Protein AF-A0A5J4QQ25-F1 (afdb_monomer_lite)

Sequence (133 aa):
HSYYEAFVKLDNYALRYALILQMIYASVDDGSKDEVGIRAVESAILLVEYFMRETVKVHELVYKKDVRLRMSSKQREVYEILPPQFYIGEMYSKVAELGFSQDQLKKFVRITDYFEKIARGNYKKKFVELSAD

Organism: NCBI:txid433724

Structure (mmCIF, N/CA/C/O backbone):
data_AF-A0A5J4QQ25-F1
#
_entry.id   AF-A0A5J4QQ25-F1
#
loop_
_atom_site.group_PDB
_atom_site.id
_atom_site.type_symbol
_atom_site.label_atom_id
_atom_site.label_alt_id
_atom_site.label_comp_id
_atom_site.label_asym_id
_atom_site.label_entity_id
_atom_site.label_seq_id
_atom_site.pdbx_PDB_ins_code
_atom_site.Cartn_x
_atom_site.Cartn_y
_atom_site.Cartn_z
_atom_site.occupancy
_atom_site.B_iso_or_equiv
_atom_site.auth_seq_id
_atom_site.auth_comp_id
_atom_site.auth_asym_id
_atom_site.auth_atom_id
_atom_site.pdbx_PDB_model_num
ATOM 1 N N . HIS A 1 1 ? 0.795 2.019 4.370 1.00 53.94 1 HIS A N 1
ATOM 2 C CA . HIS A 1 1 ? 1.763 2.771 3.543 1.00 53.94 1 HIS A CA 1
ATOM 3 C C . HIS A 1 1 ? 1.146 3.090 2.191 1.00 53.94 1 HIS A C 1
ATOM 5 O O . HIS A 1 1 ? 0.289 2.335 1.767 1.00 53.94 1 HIS A O 1
ATOM 11 N N . SER A 1 2 ? 1.514 4.210 1.564 1.00 66.94 2 SER A N 1
ATOM 12 C CA . SER A 1 2 ? 1.024 4.630 0.238 1.00 66.94 2 SER A CA 1
ATOM 13 C C . SER A 1 2 ? 1.929 4.073 -0.872 1.00 66.94 2 SER A C 1
ATOM 15 O O . SER A 1 2 ? 3.103 3.813 -0.622 1.00 66.94 2 SER A O 1
ATOM 17 N N . TYR A 1 3 ? 1.418 3.925 -2.098 1.00 78.25 3 TYR A N 1
ATOM 18 C CA . TYR A 1 3 ? 2.210 3.577 -3.292 1.00 78.25 3 TYR A CA 1
ATOM 19 C C 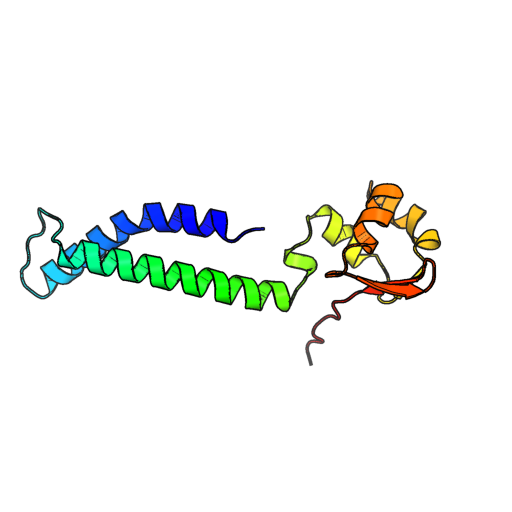. TYR A 1 3 ? 3.152 4.708 -3.755 1.00 78.25 3 TYR A C 1
ATOM 21 O O . TYR A 1 3 ? 3.992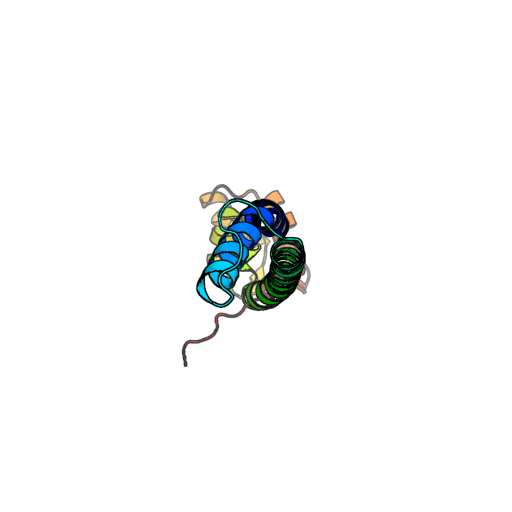 4.494 -4.624 1.00 78.25 3 TYR A O 1
ATOM 29 N N . TYR A 1 4 ? 3.062 5.893 -3.145 1.00 80.88 4 TYR A N 1
ATOM 30 C CA . TYR A 1 4 ? 3.882 7.063 -3.473 1.00 80.88 4 TYR A CA 1
ATOM 31 C C . TYR A 1 4 ? 5.397 6.796 -3.436 1.00 80.88 4 TYR A C 1
ATOM 33 O O . TYR A 1 4 ? 6.113 7.164 -4.362 1.00 80.88 4 TYR A O 1
ATOM 41 N N . GLU A 1 5 ? 5.894 6.102 -2.406 1.00 83.06 5 GLU A N 1
ATOM 42 C CA . GLU A 1 5 ? 7.328 5.787 -2.293 1.00 83.06 5 GLU A CA 1
ATOM 43 C C . GLU A 1 5 ? 7.827 4.893 -3.436 1.00 83.06 5 GLU A C 1
ATOM 45 O O . GLU A 1 5 ? 8.985 4.986 -3.841 1.00 83.06 5 GLU A O 1
ATOM 50 N N . ALA A 1 6 ? 6.961 4.024 -3.964 1.00 84.50 6 ALA A N 1
ATOM 51 C CA . ALA A 1 6 ? 7.290 3.193 -5.113 1.00 84.50 6 ALA A CA 1
ATOM 52 C C . ALA A 1 6 ? 7.362 4.029 -6.399 1.00 84.50 6 ALA A C 1
ATOM 54 O O . ALA A 1 6 ? 8.262 3.810 -7.205 1.00 84.50 6 ALA A O 1
ATOM 55 N N . PHE A 1 7 ? 6.487 5.025 -6.566 1.00 88.19 7 PHE A N 1
ATOM 56 C CA . PHE A 1 7 ? 6.494 5.903 -7.742 1.00 88.19 7 PHE A CA 1
ATOM 57 C C . PHE A 1 7 ? 7.770 6.749 -7.815 1.00 88.19 7 PHE A C 1
ATOM 59 O O . PHE A 1 7 ? 8.434 6.753 -8.844 1.00 88.19 7 PHE A O 1
ATOM 66 N N . VAL A 1 8 ? 8.206 7.335 -6.695 1.00 88.31 8 VAL A N 1
ATOM 67 C CA . VAL A 1 8 ? 9.471 8.098 -6.632 1.00 88.31 8 VAL A CA 1
ATOM 68 C C . VAL A 1 8 ? 10.688 7.236 -7.009 1.00 88.31 8 VAL A C 1
ATOM 70 O O . VAL A 1 8 ? 11.664 7.713 -7.594 1.00 88.31 8 VAL A O 1
ATOM 73 N N . LYS A 1 9 ? 10.663 5.937 -6.686 1.00 89.81 9 LYS A N 1
ATOM 74 C CA . LYS A 1 9 ? 11.719 5.005 -7.111 1.00 89.81 9 LYS A CA 1
ATOM 75 C C . LYS A 1 9 ? 11.651 4.717 -8.609 1.00 89.81 9 LYS A C 1
ATOM 77 O O . LYS A 1 9 ? 12.702 4.626 -9.236 1.00 89.81 9 LYS A O 1
ATOM 82 N N . LEU A 1 10 ? 10.449 4.595 -9.170 1.00 91.75 10 LEU A N 1
ATOM 83 C CA . LEU A 1 10 ? 10.250 4.352 -10.598 1.00 91.75 10 LEU A CA 1
ATOM 84 C C . LEU A 1 10 ? 10.733 5.524 -11.460 1.00 91.75 10 LEU A C 1
ATOM 86 O O . LEU A 1 10 ? 11.354 5.270 -12.489 1.00 91.75 10 LEU A O 1
ATOM 90 N N . ASP A 1 11 ? 10.585 6.768 -11.000 1.00 86.06 11 ASP A N 1
ATOM 91 C CA . ASP A 1 11 ? 11.158 7.941 -11.684 1.00 86.06 11 ASP A CA 1
ATOM 92 C C . ASP A 1 11 ? 12.683 7.819 -11.823 1.00 86.06 11 A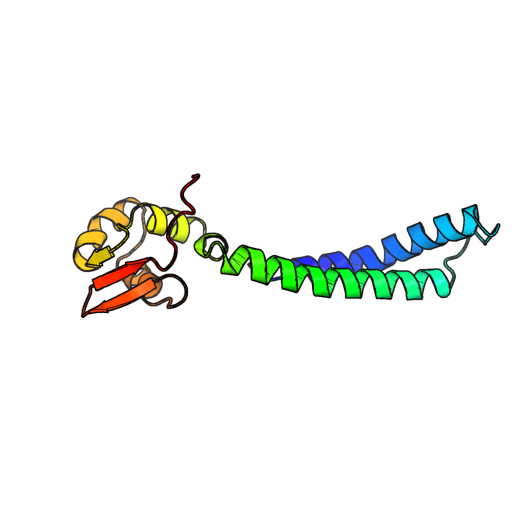SP A C 1
ATOM 94 O O . ASP A 1 11 ? 13.249 8.008 -12.899 1.00 86.06 11 ASP A O 1
ATOM 98 N N . ASN A 1 12 ? 13.362 7.399 -10.751 1.00 88.44 12 ASN A N 1
ATOM 99 C CA . ASN A 1 12 ? 14.800 7.123 -10.792 1.00 88.44 12 ASN A CA 1
ATOM 100 C C . ASN A 1 12 ? 15.147 5.909 -11.671 1.00 88.44 12 ASN A C 1
ATOM 102 O O . ASN A 1 12 ? 16.254 5.821 -12.210 1.00 88.44 12 ASN A O 1
ATOM 106 N N . TYR A 1 13 ? 14.235 4.945 -11.803 1.00 94.25 13 TYR A N 1
ATOM 107 C CA . TYR A 1 13 ? 14.438 3.767 -12.644 1.00 94.25 13 TYR A CA 1
ATOM 108 C C . TYR A 1 13 ? 14.223 4.050 -14.125 1.00 94.25 13 TYR A C 1
ATOM 110 O O . TYR A 1 13 ? 14.827 3.343 -14.924 1.00 94.25 13 TYR A O 1
ATOM 118 N N . ALA A 1 14 ? 13.489 5.100 -14.503 1.00 95.06 14 ALA A N 1
ATOM 119 C CA . ALA A 1 14 ? 13.321 5.505 -15.900 1.00 95.06 14 ALA A CA 1
ATOM 120 C C . ALA A 1 14 ? 14.675 5.630 -16.623 1.00 95.06 14 ALA A C 1
ATOM 122 O O . ALA A 1 14 ? 14.892 5.015 -17.665 1.00 95.06 14 ALA A O 1
ATOM 123 N N . LEU A 1 15 ? 15.632 6.336 -16.008 1.00 94.56 15 LEU A N 1
ATOM 124 C CA . LEU A 1 15 ? 16.986 6.500 -16.550 1.00 94.56 15 LEU A CA 1
ATOM 125 C C . LEU A 1 15 ? 17.732 5.164 -16.665 1.00 94.56 15 LEU A C 1
ATOM 127 O O . LEU A 1 15 ? 18.412 4.904 -17.655 1.00 94.56 15 LEU A O 1
ATOM 131 N N . ARG A 1 16 ? 17.585 4.287 -15.667 1.00 96.12 16 ARG A N 1
ATOM 132 C CA . ARG A 1 16 ? 18.230 2.964 -15.666 1.00 96.12 16 ARG A CA 1
ATOM 133 C C . ARG A 1 16 ? 17.647 2.060 -16.742 1.00 96.12 16 ARG A C 1
ATOM 135 O O . ARG A 1 16 ? 18.399 1.375 -17.426 1.00 96.12 16 ARG A O 1
ATOM 142 N N . TYR A 1 17 ? 16.329 2.068 -16.906 1.00 97.44 17 TYR A N 1
ATOM 143 C CA . TYR A 1 17 ? 15.655 1.311 -17.950 1.00 97.44 17 TYR A CA 1
ATOM 144 C C . TYR A 1 17 ? 16.075 1.793 -19.331 1.00 97.44 17 TYR A C 1
ATOM 146 O O . TYR A 1 17 ? 16.374 0.952 -20.170 1.00 97.44 17 TYR A O 1
ATOM 154 N N . ALA A 1 18 ? 16.192 3.104 -19.546 1.00 96.50 18 ALA A N 1
ATOM 155 C CA . ALA A 1 18 ? 16.654 3.643 -20.822 1.00 96.50 18 ALA A CA 1
ATOM 156 C C . ALA A 1 18 ? 18.075 3.159 -21.160 1.00 96.50 18 ALA A C 1
ATOM 158 O O . ALA A 1 18 ? 18.313 2.695 -22.270 1.00 96.50 18 ALA A O 1
ATOM 159 N N . LEU A 1 19 ? 18.997 3.166 -20.191 1.00 95.81 19 LEU A N 1
ATOM 160 C CA . LEU A 1 19 ? 20.358 2.646 -20.384 1.00 95.81 19 LEU A CA 1
ATOM 161 C C . LEU A 1 19 ? 20.379 1.137 -20.669 1.00 95.81 19 LEU A C 1
ATOM 163 O O . LEU A 1 19 ? 21.060 0.690 -21.589 1.00 95.81 19 LEU A O 1
ATOM 167 N N . ILE A 1 20 ? 19.620 0.346 -19.905 1.00 96.00 20 ILE A N 1
ATOM 168 C CA . ILE A 1 20 ? 19.536 -1.110 -20.101 1.00 96.00 20 ILE A CA 1
ATOM 169 C C . ILE A 1 20 ? 18.952 -1.426 -21.480 1.00 96.00 20 ILE A C 1
ATOM 171 O O . ILE A 1 20 ? 19.500 -2.252 -22.206 1.00 96.00 20 ILE A O 1
ATOM 175 N N . LEU A 1 21 ? 17.866 -0.755 -21.862 1.00 95.56 21 LEU A N 1
ATOM 176 C CA . LEU A 1 21 ? 17.221 -0.936 -23.158 1.00 95.56 21 LEU A CA 1
ATOM 177 C C . LEU A 1 21 ? 18.136 -0.513 -24.305 1.00 95.56 21 LEU A C 1
ATOM 179 O O . LEU A 1 21 ? 18.226 -1.245 -25.286 1.00 95.56 21 LEU A O 1
ATOM 183 N N . GLN A 1 22 ? 18.868 0.596 -24.163 1.00 96.00 22 GLN A N 1
ATOM 184 C CA . GLN A 1 22 ? 19.869 1.005 -25.146 1.00 96.00 22 GLN A CA 1
ATOM 185 C C . GLN A 1 22 ? 20.930 -0.081 -25.329 1.00 96.00 22 GLN A C 1
ATOM 187 O O . GLN A 1 22 ? 21.289 -0.400 -26.458 1.00 96.00 22 GLN A O 1
ATOM 192 N N . MET A 1 23 ? 21.388 -0.702 -24.240 1.00 95.56 23 MET A N 1
ATOM 193 C CA . MET A 1 23 ? 22.379 -1.772 -24.326 1.00 95.56 23 MET A CA 1
ATOM 194 C C . MET A 1 23 ? 21.838 -3.040 -24.976 1.00 95.56 23 MET A C 1
ATOM 196 O O . MET A 1 23 ? 22.549 -3.679 -25.751 1.00 95.56 23 MET A O 1
ATOM 200 N N . ILE A 1 24 ? 20.573 -3.373 -24.718 1.00 94.50 24 ILE A N 1
ATOM 201 C CA . ILE A 1 24 ? 19.888 -4.473 -25.399 1.00 94.50 24 ILE A CA 1
ATOM 202 C C . ILE A 1 24 ? 19.788 -4.172 -26.899 1.00 94.5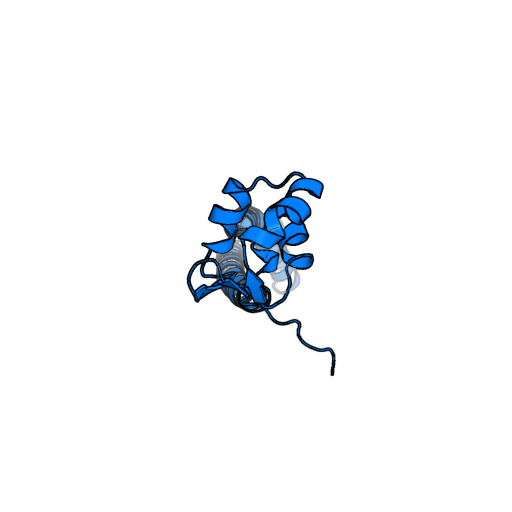0 24 ILE A C 1
ATOM 204 O O . ILE A 1 24 ? 20.201 -5.001 -27.705 1.00 94.50 24 ILE A O 1
ATOM 208 N N . TYR A 1 25 ? 19.323 -2.984 -27.293 1.00 93.88 25 TYR A N 1
ATOM 209 C CA . TYR A 1 25 ? 19.217 -2.610 -28.708 1.00 93.88 25 TYR A CA 1
ATOM 210 C C . TYR A 1 25 ? 20.576 -2.586 -29.403 1.00 93.88 25 TYR A C 1
ATOM 212 O O . TYR A 1 25 ? 20.708 -3.122 -30.497 1.00 93.88 25 TYR A O 1
ATOM 220 N N . ALA A 1 26 ? 21.609 -2.065 -28.743 1.00 92.75 26 ALA A N 1
ATOM 221 C CA . ALA A 1 26 ? 22.972 -2.077 -29.260 1.00 92.75 26 ALA A CA 1
ATOM 222 C C . ALA A 1 26 ? 23.542 -3.491 -29.452 1.00 92.75 26 ALA A C 1
ATOM 224 O O . ALA A 1 26 ? 24.431 -3.686 -30.273 1.00 92.75 26 ALA A O 1
ATOM 225 N N . SER A 1 27 ? 23.064 -4.480 -28.689 1.00 90.00 27 SER A N 1
ATOM 226 C CA . SER A 1 27 ? 23.503 -5.875 -28.823 1.00 90.00 27 SER A CA 1
ATOM 227 C C . SER A 1 27 ? 22.794 -6.647 -29.937 1.00 90.00 27 SER A C 1
ATOM 229 O O . SER A 1 27 ? 23.329 -7.646 -30.408 1.00 90.00 27 SER A O 1
ATOM 231 N N . VAL A 1 28 ? 21.597 -6.205 -30.333 1.00 88.88 28 VAL A N 1
ATOM 232 C CA . VAL A 1 28 ? 20.760 -6.885 -31.334 1.00 88.88 28 VAL A CA 1
ATOM 233 C C . VAL A 1 28 ? 20.886 -6.223 -32.705 1.00 88.88 28 VAL A C 1
ATOM 235 O O . VAL A 1 28 ? 20.997 -6.923 -33.705 1.00 88.88 28 VAL A O 1
ATOM 238 N N . ASP A 1 29 ? 20.904 -4.889 -32.743 1.00 85.00 29 ASP A N 1
ATOM 239 C CA . ASP A 1 29 ? 20.810 -4.097 -33.973 1.00 85.00 29 ASP A CA 1
ATOM 240 C C . ASP A 1 29 ? 22.149 -3.407 -34.342 1.00 85.00 29 ASP A C 1
ATOM 242 O O . ASP A 1 29 ? 22.151 -2.497 -35.167 1.00 85.00 29 ASP A O 1
ATOM 246 N N . ASP A 1 30 ? 23.273 -3.758 -33.691 1.00 73.75 30 ASP A N 1
ATOM 247 C CA . ASP A 1 30 ? 24.556 -3.014 -33.749 1.00 73.75 30 ASP A CA 1
ATOM 248 C C . ASP A 1 30 ? 24.393 -1.494 -33.490 1.00 73.75 30 ASP A C 1
ATOM 250 O O . ASP A 1 30 ? 25.151 -0.648 -33.967 1.00 73.75 30 ASP A O 1
ATOM 254 N N . GLY A 1 31 ? 23.370 -1.128 -32.711 1.00 73.69 31 GLY A N 1
ATOM 255 C CA . GLY A 1 31 ? 23.077 0.255 -32.342 1.00 73.69 31 GLY A CA 1
ATOM 256 C C . GLY A 1 31 ? 24.176 0.914 -31.498 1.00 73.69 31 GLY A C 1
ATOM 257 O O . GLY A 1 31 ? 25.016 0.249 -30.887 1.00 73.69 31 GLY A O 1
ATOM 258 N N . SER A 1 32 ? 24.147 2.249 -31.429 1.00 80.56 32 SER A N 1
ATOM 259 C CA . SER A 1 32 ? 25.139 3.029 -30.677 1.00 80.56 32 SER A CA 1
ATOM 260 C C . SER A 1 32 ? 25.181 2.645 -29.194 1.00 80.56 32 SER A C 1
ATOM 262 O O . SER A 1 32 ? 24.146 2.458 -28.552 1.00 80.56 32 SER A O 1
ATOM 264 N N . LYS A 1 33 ? 26.392 2.553 -28.638 1.00 88.56 33 LYS A N 1
ATOM 265 C CA . LYS A 1 33 ? 26.643 2.312 -27.205 1.00 88.56 33 LYS A CA 1
ATOM 266 C C . LYS A 1 33 ? 27.015 3.589 -26.454 1.00 88.56 33 LYS A C 1
ATOM 268 O O . LYS A 1 33 ? 27.066 3.576 -25.227 1.00 88.56 33 LYS A O 1
ATOM 273 N N . ASP A 1 34 ? 27.250 4.667 -27.193 1.00 92.19 34 ASP A N 1
ATOM 274 C CA . ASP A 1 34 ? 27.798 5.916 -26.668 1.00 92.19 34 ASP A CA 1
ATOM 275 C C . ASP A 1 34 ? 26.701 6.940 -26.349 1.00 92.19 34 ASP A C 1
ATOM 277 O O . ASP A 1 34 ? 26.934 7.908 -25.627 1.00 92.19 34 ASP A O 1
ATOM 281 N N . GLU A 1 35 ? 25.484 6.711 -26.844 1.00 93.19 35 GLU A N 1
ATOM 282 C CA . GLU A 1 35 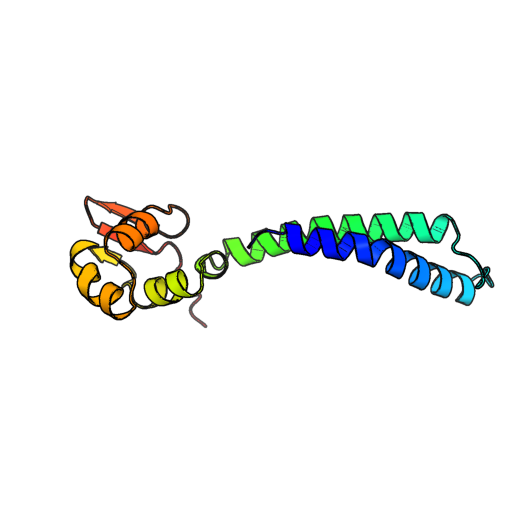? 24.328 7.573 -26.616 1.00 93.19 35 GLU A CA 1
ATOM 283 C C . GLU A 1 35 ? 23.047 6.766 -26.390 1.00 93.19 35 GLU A C 1
ATOM 285 O O . GLU A 1 35 ? 22.897 5.636 -26.858 1.00 93.19 35 GLU A O 1
ATOM 290 N N . VAL A 1 36 ? 22.101 7.369 -25.670 1.00 94.75 36 VAL A N 1
ATOM 291 C CA . VAL A 1 36 ? 20.769 6.799 -25.446 1.00 94.75 36 VAL A CA 1
ATOM 292 C C . VAL A 1 36 ? 19.822 7.323 -26.519 1.00 94.75 36 VAL A C 1
ATOM 294 O O . VAL A 1 36 ? 19.547 8.520 -26.583 1.00 94.75 36 VAL A O 1
ATOM 297 N N . GLY A 1 37 ? 19.304 6.421 -27.349 1.00 94.00 37 GLY A N 1
ATOM 298 C CA . GLY A 1 37 ? 18.373 6.753 -28.420 1.00 94.00 37 GLY A CA 1
ATOM 299 C C . GLY A 1 37 ? 16.934 6.937 -27.934 1.00 94.00 37 GLY A C 1
ATOM 300 O O . GLY A 1 37 ? 16.518 6.388 -26.910 1.00 94.00 37 GLY A O 1
ATOM 301 N N . ILE A 1 38 ? 16.133 7.655 -28.727 1.00 95.44 38 ILE A N 1
ATOM 302 C CA . ILE A 1 38 ? 14.733 7.968 -28.393 1.00 95.44 38 ILE A CA 1
ATOM 303 C C . ILE A 1 38 ? 13.880 6.714 -28.152 1.00 95.44 38 ILE A C 1
ATOM 305 O O . ILE A 1 38 ? 13.125 6.669 -27.186 1.00 95.44 38 ILE A O 1
ATOM 309 N N . ARG A 1 39 ? 14.098 5.643 -28.930 1.00 94.81 39 ARG A N 1
ATOM 310 C CA . ARG A 1 39 ? 13.414 4.347 -28.765 1.00 94.81 39 ARG A CA 1
ATOM 311 C C . ARG A 1 39 ? 13.596 3.769 -27.357 1.00 94.81 39 ARG A C 1
ATOM 313 O O . ARG A 1 39 ? 12.654 3.211 -26.794 1.00 94.81 39 ARG A O 1
ATOM 320 N N . ALA A 1 40 ? 14.801 3.878 -26.793 1.00 95.88 40 ALA A N 1
ATOM 321 C CA . ALA A 1 40 ? 15.109 3.377 -25.455 1.00 95.88 40 ALA A CA 1
ATOM 322 C C . ALA A 1 40 ? 14.446 4.228 -24.368 1.00 95.88 40 ALA A C 1
ATOM 324 O O . ALA A 1 40 ? 13.920 3.675 -23.403 1.00 95.88 40 ALA A O 1
ATOM 325 N N . VAL A 1 41 ? 14.403 5.549 -24.555 1.00 96.56 41 VAL A N 1
ATOM 326 C CA . VAL A 1 41 ? 13.708 6.474 -23.647 1.00 96.56 41 VAL A CA 1
ATOM 327 C C . VAL A 1 41 ? 12.201 6.218 -23.650 1.00 96.56 41 VAL A C 1
ATOM 329 O O . VAL A 1 41 ? 11.616 6.022 -22.588 1.00 96.56 41 VAL A O 1
ATOM 332 N N . GLU A 1 42 ? 11.572 6.149 -24.822 1.00 97.56 42 GLU A N 1
ATOM 333 C CA . GLU A 1 42 ? 10.132 5.884 -24.952 1.00 97.56 42 GLU A CA 1
ATOM 334 C C . GLU A 1 42 ? 9.752 4.531 -24.341 1.00 97.56 42 GLU A C 1
ATOM 336 O O . GLU A 1 42 ? 8.794 4.424 -23.575 1.00 97.56 42 GLU A O 1
ATOM 341 N N . SER A 1 43 ? 10.554 3.497 -24.599 1.00 97.00 43 SER A N 1
ATOM 342 C CA . SER A 1 43 ? 10.334 2.164 -24.031 1.00 97.00 43 SER A CA 1
ATOM 343 C C . SER A 1 43 ? 10.524 2.139 -22.508 1.00 97.00 43 SER A C 1
ATOM 345 O O . SER A 1 43 ? 9.790 1.443 -21.803 1.00 97.00 43 SER A O 1
ATOM 347 N N . ALA A 1 44 ? 11.460 2.925 -21.969 1.00 97.75 44 ALA A N 1
ATOM 348 C CA . ALA A 1 44 ? 11.644 3.078 -20.528 1.00 97.75 44 ALA A CA 1
ATOM 349 C C . ALA A 1 44 ? 10.445 3.762 -19.857 1.00 97.75 44 ALA A C 1
ATOM 351 O O . ALA A 1 44 ? 10.024 3.325 -18.784 1.00 97.75 44 ALA A O 1
ATOM 352 N N . ILE A 1 45 ? 9.868 4.786 -20.494 1.00 97.25 45 ILE A N 1
ATOM 353 C CA . ILE A 1 45 ? 8.640 5.443 -20.024 1.00 97.25 45 ILE A CA 1
ATOM 354 C C . ILE A 1 45 ? 7.497 4.424 -19.961 1.00 97.25 45 ILE A C 1
ATOM 356 O O . ILE A 1 45 ? 6.851 4.293 -18.922 1.00 97.25 45 ILE A O 1
ATOM 360 N N . LEU A 1 46 ? 7.305 3.625 -21.016 1.00 97.62 46 LEU A N 1
ATOM 361 C CA . LEU A 1 46 ? 6.276 2.578 -21.041 1.00 97.62 46 LEU A CA 1
ATOM 362 C C . LEU A 1 46 ? 6.459 1.541 -19.920 1.00 97.62 46 LEU A C 1
ATOM 364 O O . LEU A 1 46 ? 5.474 1.115 -19.310 1.00 97.62 46 LEU A O 1
ATOM 368 N N . LEU A 1 47 ? 7.702 1.149 -19.617 1.00 97.31 47 LEU A N 1
ATOM 369 C CA . LEU A 1 47 ? 8.002 0.256 -18.493 1.00 97.31 47 LEU A CA 1
ATOM 370 C C . LEU A 1 47 ? 7.640 0.891 -17.149 1.00 97.31 47 LEU A C 1
ATOM 372 O O . LEU A 1 47 ? 7.008 0.235 -16.319 1.00 97.31 47 LEU A O 1
ATOM 376 N N . VAL A 1 48 ? 8.002 2.157 -16.932 1.00 96.50 48 VAL A N 1
ATOM 377 C CA . VAL A 1 48 ? 7.646 2.892 -15.710 1.00 96.50 48 VAL A CA 1
ATOM 378 C C . VAL A 1 48 ? 6.134 2.942 -15.539 1.00 96.50 48 VAL A C 1
ATOM 380 O O . VAL A 1 48 ? 5.628 2.530 -14.496 1.00 96.50 48 VAL A O 1
ATOM 383 N N . GLU A 1 49 ? 5.398 3.353 -16.568 1.00 95.19 49 GLU A N 1
ATOM 384 C CA . GLU A 1 49 ? 3.937 3.419 -16.520 1.00 95.19 49 GLU A CA 1
ATOM 385 C C . GLU A 1 49 ? 3.298 2.056 -16.243 1.00 95.19 49 GLU A C 1
ATOM 387 O O . GLU A 1 49 ? 2.339 1.953 -15.469 1.00 95.19 49 GLU A O 1
ATOM 392 N N . TYR A 1 50 ? 3.824 0.993 -16.857 1.00 95.62 50 TYR A N 1
ATOM 393 C CA . TYR A 1 50 ? 3.383 -0.369 -16.585 1.00 95.62 50 TYR A CA 1
ATOM 394 C C . TYR A 1 50 ? 3.571 -0.723 -15.106 1.00 95.62 50 TYR A C 1
ATOM 396 O O . TYR A 1 50 ? 2.606 -1.107 -14.442 1.00 95.62 50 TYR A O 1
ATOM 404 N N . PHE A 1 51 ? 4.770 -0.526 -14.554 1.00 94.81 51 PHE A N 1
ATOM 405 C CA . PHE A 1 51 ? 5.047 -0.839 -13.151 1.00 94.81 51 PHE A CA 1
ATOM 406 C C . PHE A 1 51 ? 4.291 0.060 -12.170 1.00 94.81 51 PHE A C 1
ATOM 408 O O . PHE A 1 51 ? 3.922 -0.409 -11.092 1.00 94.81 51 PHE A O 1
ATOM 415 N N . MET A 1 52 ? 3.995 1.312 -12.525 1.00 92.75 52 MET A N 1
ATOM 416 C CA . MET A 1 52 ? 3.114 2.171 -11.729 1.00 92.75 52 MET A CA 1
ATOM 417 C C . MET A 1 52 ? 1.713 1.562 -11.628 1.00 92.75 52 MET A C 1
ATOM 419 O O . MET A 1 52 ? 1.192 1.409 -10.521 1.00 92.75 52 MET A O 1
ATOM 423 N N . ARG A 1 53 ? 1.122 1.146 -12.759 1.00 93.69 53 ARG A N 1
ATOM 424 C CA . ARG A 1 53 ? -0.198 0.489 -12.785 1.00 93.69 53 ARG A CA 1
ATOM 425 C C . ARG A 1 53 ? -0.198 -0.816 -11.991 1.00 93.69 53 ARG A C 1
ATOM 427 O O . ARG A 1 53 ? -1.111 -1.045 -11.198 1.00 93.69 53 ARG A O 1
ATOM 434 N N . GLU A 1 54 ? 0.825 -1.649 -12.156 1.00 91.56 54 GLU A N 1
ATOM 435 C CA . GLU A 1 54 ? 0.934 -2.913 -11.418 1.00 91.56 54 GLU A CA 1
ATOM 436 C C . GLU A 1 54 ? 1.153 -2.699 -9.918 1.00 91.56 54 GLU A C 1
ATOM 438 O O . GLU A 1 54 ? 0.561 -3.407 -9.107 1.00 91.56 54 GLU A O 1
ATOM 443 N N . THR A 1 55 ? 1.913 -1.675 -9.521 1.00 89.00 55 THR A N 1
ATOM 444 C CA . THR A 1 55 ? 2.090 -1.325 -8.105 1.00 89.00 55 THR A CA 1
ATOM 445 C C . THR A 1 55 ? 0.752 -1.007 -7.449 1.00 89.00 55 THR A C 1
ATOM 447 O O . THR A 1 55 ? 0.494 -1.492 -6.350 1.00 89.00 55 THR A O 1
ATOM 450 N N . VAL A 1 56 ? -0.125 -0.249 -8.117 1.00 88.25 56 VAL A N 1
ATOM 451 C CA . VAL A 1 56 ? -1.472 0.034 -7.593 1.00 88.25 56 VAL A CA 1
ATOM 452 C C . VAL A 1 56 ? -2.284 -1.252 -7.468 1.00 88.25 56 VAL A C 1
ATOM 454 O O . VAL A 1 56 ? -2.859 -1.498 -6.412 1.00 88.25 56 VAL A O 1
ATOM 457 N N . LYS A 1 57 ? -2.286 -2.115 -8.491 1.00 86.44 57 LYS A N 1
ATOM 458 C CA . LYS A 1 57 ? -3.027 -3.389 -8.457 1.00 86.44 57 LYS A CA 1
ATOM 459 C C . LYS A 1 57 ? -2.549 -4.314 -7.341 1.00 86.44 57 LYS A C 1
ATOM 461 O O . LYS A 1 57 ? -3.370 -4.845 -6.598 1.00 86.44 57 LYS A O 1
ATOM 466 N N . VAL A 1 58 ? -1.237 -4.499 -7.201 1.00 84.12 58 VAL A N 1
ATOM 467 C CA . VAL A 1 58 ? -0.640 -5.322 -6.139 1.00 84.12 58 VAL A CA 1
ATOM 468 C C . VAL A 1 58 ? -0.937 -4.712 -4.778 1.00 84.12 58 VAL A C 1
ATOM 470 O O . VAL A 1 58 ? -1.320 -5.432 -3.859 1.00 84.12 58 VAL A O 1
ATOM 473 N N . HIS A 1 59 ? -0.820 -3.391 -4.649 1.00 81.88 59 HIS A N 1
ATOM 474 C CA . HIS A 1 59 ? -1.172 -2.690 -3.423 1.00 81.88 59 HIS A CA 1
ATOM 475 C C . HIS A 1 59 ? -2.639 -2.932 -3.057 1.00 81.88 59 HIS A C 1
ATOM 477 O O . HIS A 1 59 ? -2.945 -3.359 -1.947 1.00 81.88 59 HIS A O 1
ATOM 483 N N . GLU A 1 60 ? -3.564 -2.756 -3.992 1.00 79.25 60 GLU A N 1
ATOM 484 C CA . GLU A 1 60 ? -4.966 -3.062 -3.743 1.00 79.25 60 GLU A CA 1
ATOM 485 C C . GLU A 1 60 ? -5.178 -4.528 -3.374 1.00 79.25 60 GLU A C 1
ATOM 487 O O . GLU A 1 60 ? -5.846 -4.803 -2.385 1.00 79.25 60 GLU A O 1
ATOM 492 N N . LEU A 1 61 ? -4.601 -5.473 -4.115 1.00 78.81 61 LEU A N 1
ATOM 493 C CA . LEU A 1 61 ? -4.788 -6.902 -3.875 1.00 78.81 61 LEU A CA 1
ATOM 494 C C . LEU A 1 61 ? -4.272 -7.325 -2.496 1.00 78.81 61 LEU A C 1
ATOM 496 O O . LEU A 1 61 ? -4.960 -8.032 -1.762 1.00 78.81 61 LEU A O 1
ATOM 500 N N . VAL A 1 62 ? -3.063 -6.900 -2.142 1.00 73.50 62 VAL A N 1
ATOM 501 C CA . VAL A 1 62 ? -2.377 -7.302 -0.910 1.00 73.50 62 VAL A CA 1
ATOM 502 C C . VAL A 1 62 ? -3.018 -6.636 0.307 1.00 73.50 62 VAL A C 1
ATOM 504 O O . VAL A 1 62 ? -3.309 -7.309 1.294 1.00 73.50 62 VAL A O 1
ATOM 507 N N . TYR A 1 63 ? -3.315 -5.337 0.229 1.00 68.62 63 TYR A N 1
ATOM 508 C CA . TYR A 1 63 ? -3.862 -4.584 1.360 1.00 68.62 63 TYR A CA 1
ATOM 509 C C . TYR A 1 63 ? -5.392 -4.702 1.501 1.00 68.62 63 TYR A C 1
ATOM 511 O O . TYR A 1 63 ? -5.913 -4.445 2.593 1.00 68.62 63 TYR A O 1
ATOM 519 N N . LYS A 1 64 ? -6.124 -5.111 0.446 1.00 68.94 64 LYS A N 1
ATOM 520 C CA . LYS A 1 64 ? -7.518 -5.588 0.570 1.00 68.94 64 LYS A CA 1
ATOM 521 C C . LYS A 1 64 ? -7.572 -6.952 1.252 1.00 68.94 64 LYS A C 1
ATOM 523 O O . LYS A 1 64 ? -8.484 -7.169 2.042 1.00 68.94 64 LYS A O 1
ATOM 528 N N . LYS A 1 65 ? -6.616 -7.846 0.964 1.00 69.69 65 LYS A N 1
ATOM 529 C CA . LYS A 1 65 ? -6.554 -9.173 1.589 1.00 69.69 65 LYS A CA 1
ATOM 530 C C . LYS A 1 65 ? -6.181 -9.089 3.063 1.00 69.69 65 LYS A C 1
ATOM 532 O O . LYS A 1 65 ? -6.931 -9.616 3.867 1.00 69.69 65 LYS A O 1
ATOM 537 N N . ASP A 1 66 ? -5.095 -8.404 3.425 1.00 76.75 66 ASP A N 1
ATOM 538 C CA . ASP A 1 66 ? -4.669 -8.266 4.824 1.00 76.75 66 ASP A CA 1
ATOM 539 C C . ASP A 1 66 ? -4.637 -6.797 5.268 1.00 76.75 66 ASP A C 1
ATOM 541 O O . ASP A 1 66 ? -3.721 -6.022 4.971 1.00 76.75 66 ASP A O 1
ATOM 545 N N . VAL A 1 67 ? -5.653 -6.410 6.040 1.00 78.69 67 VAL A N 1
ATOM 546 C CA . VAL A 1 67 ? -5.795 -5.043 6.554 1.00 78.69 67 VAL A CA 1
ATOM 547 C C . VAL A 1 67 ? -4.707 -4.671 7.568 1.00 78.69 67 VAL A C 1
ATOM 549 O O . VAL A 1 67 ? -4.438 -3.482 7.755 1.00 78.69 67 VAL A O 1
ATOM 552 N N . ARG A 1 68 ? -4.014 -5.649 8.172 1.00 78.56 68 ARG A N 1
ATOM 553 C CA . ARG A 1 68 ? -2.914 -5.420 9.125 1.00 78.56 68 ARG A CA 1
ATOM 554 C C . ARG A 1 68 ? -1.704 -4.782 8.465 1.00 78.56 68 ARG A C 1
ATOM 556 O O . ARG A 1 68 ? -0.924 -4.105 9.137 1.00 78.56 68 ARG A O 1
ATOM 563 N N . LEU A 1 69 ? -1.547 -4.935 7.153 1.00 79.88 69 LEU A N 1
ATOM 564 C CA . LEU A 1 69 ? -0.486 -4.269 6.398 1.00 79.88 69 LEU A CA 1
ATOM 565 C C . LEU A 1 69 ? -0.677 -2.745 6.367 1.00 79.88 69 LEU A C 1
ATOM 567 O O . LEU A 1 69 ? 0.297 -2.003 6.253 1.00 79.88 69 LEU A O 1
ATOM 571 N N . ARG A 1 70 ? -1.915 -2.258 6.538 1.00 79.94 70 ARG A N 1
ATOM 572 C CA . ARG A 1 70 ? -2.227 -0.820 6.635 1.00 79.94 70 ARG A CA 1
ATOM 573 C C . ARG A 1 70 ? -2.006 -0.244 8.037 1.00 79.94 70 ARG A C 1
ATOM 575 O O . ARG A 1 70 ? -1.966 0.975 8.185 1.00 79.94 70 ARG A O 1
ATOM 582 N N . MET A 1 71 ? -1.852 -1.099 9.046 1.00 87.31 71 MET A N 1
ATOM 583 C CA . MET A 1 71 ? -1.666 -0.706 10.443 1.00 87.31 71 MET A CA 1
ATOM 584 C C . MET A 1 71 ? -0.209 -0.339 10.733 1.00 87.31 71 MET A C 1
ATOM 586 O O . MET A 1 71 ? 0.715 -0.947 10.189 1.00 87.31 71 MET A O 1
ATOM 590 N N . SER A 1 72 ? 0.002 0.616 11.642 1.00 89.31 72 SER A N 1
ATOM 591 C CA . SER A 1 72 ? 1.321 0.802 12.257 1.00 89.31 72 SER A CA 1
ATOM 592 C C . SER A 1 72 ? 1.708 -0.431 13.079 1.00 89.31 72 SER A C 1
ATOM 594 O O . SER A 1 72 ? 0.835 -1.192 13.498 1.00 89.31 72 SER A O 1
ATOM 596 N N . SER A 1 73 ? 3.000 -0.612 13.374 1.00 88.62 73 SER A N 1
ATOM 597 C CA . SER A 1 73 ? 3.471 -1.734 14.204 1.00 88.62 73 SER A CA 1
ATOM 598 C C . SER A 1 73 ? 2.692 -1.832 15.517 1.00 88.62 73 SER A C 1
ATOM 600 O O . SER A 1 73 ? 2.217 -2.900 15.887 1.00 88.62 73 SER A O 1
ATOM 602 N N . LYS A 1 74 ? 2.433 -0.682 16.151 1.00 91.56 74 LYS A N 1
ATOM 603 C CA . LYS A 1 74 ? 1.681 -0.617 17.402 1.00 91.56 74 LYS A CA 1
ATOM 604 C C . LYS A 1 74 ? 0.210 -0.984 17.257 1.00 91.56 74 LYS A C 1
ATOM 606 O O . LYS A 1 74 ? -0.340 -1.701 18.085 1.00 91.56 74 LYS A O 1
ATOM 611 N N . GLN A 1 75 ? -0.431 -0.498 16.197 1.00 92.75 75 GLN A N 1
ATOM 612 C CA . GLN A 1 75 ? -1.805 -0.875 15.883 1.00 92.75 75 GLN A CA 1
ATOM 613 C C . GLN A 1 75 ? -1.916 -2.371 15.592 1.00 92.75 75 GLN A C 1
ATOM 615 O O . GLN A 1 75 ? -2.905 -2.975 15.988 1.00 92.75 75 GLN A O 1
ATOM 620 N N . ARG A 1 76 ? -0.907 -2.971 14.949 1.00 92.06 76 ARG A N 1
ATOM 621 C CA . ARG A 1 76 ? -0.864 -4.407 14.670 1.00 92.06 76 ARG A CA 1
ATOM 622 C C . ARG A 1 76 ? -0.742 -5.227 15.953 1.00 92.06 76 ARG A C 1
ATOM 624 O O . ARG A 1 76 ? -1.546 -6.126 16.139 1.00 92.06 76 ARG A O 1
ATOM 631 N N . GLU A 1 77 ? 0.165 -4.870 16.864 1.00 92.94 77 GLU A N 1
ATOM 632 C CA . GLU A 1 77 ? 0.273 -5.515 18.188 1.00 92.94 77 GLU A CA 1
ATOM 633 C C . GLU A 1 77 ? -1.061 -5.488 18.946 1.00 92.94 77 GLU A C 1
ATOM 635 O O . GLU A 1 77 ? -1.529 -6.513 19.437 1.00 92.94 77 GLU A O 1
ATOM 640 N N . VAL A 1 78 ? -1.713 -4.320 18.986 1.00 94.38 78 VAL A N 1
ATOM 641 C CA . VAL A 1 78 ? -3.034 -4.172 19.610 1.00 94.38 78 VAL A CA 1
ATOM 642 C C . VAL A 1 78 ? -4.083 -4.998 18.871 1.00 94.38 78 VAL A C 1
ATOM 644 O O . VAL A 1 78 ? -4.914 -5.640 19.503 1.00 94.38 78 VAL A O 1
ATOM 647 N N . TYR A 1 79 ? -4.064 -4.999 17.539 1.00 93.00 79 TYR A N 1
ATOM 648 C CA . TYR A 1 79 ? -5.007 -5.768 16.739 1.00 93.00 79 TYR A CA 1
ATOM 649 C C . TYR A 1 79 ? -4.902 -7.262 17.028 1.00 93.00 79 TYR A C 1
ATOM 651 O O . TYR A 1 79 ? -5.942 -7.893 17.143 1.00 93.00 79 TYR A O 1
ATOM 659 N N . GLU A 1 80 ? -3.705 -7.827 17.187 1.00 90.94 80 GLU A N 1
ATOM 660 C CA . GLU A 1 80 ? -3.521 -9.259 17.466 1.00 90.94 80 GLU A CA 1
ATOM 661 C C . GLU A 1 80 ? -4.109 -9.674 18.825 1.00 90.94 80 GLU A C 1
ATOM 663 O O . GLU A 1 80 ? -4.824 -10.671 18.898 1.00 90.94 80 GLU A O 1
ATOM 668 N N . ILE A 1 81 ? -3.930 -8.871 19.882 1.00 92.81 81 ILE A N 1
ATOM 669 C CA . ILE A 1 81 ? -4.434 -9.216 21.229 1.00 92.81 81 ILE A CA 1
ATOM 670 C C . ILE A 1 81 ? -5.953 -9.072 21.393 1.00 92.81 81 ILE A C 1
ATOM 672 O O . ILE A 1 81 ? -6.534 -9.623 22.332 1.00 92.81 81 ILE A O 1
ATOM 676 N N . LEU A 1 82 ? -6.611 -8.295 20.527 1.00 93.25 82 LEU A N 1
ATOM 677 C CA . LEU A 1 82 ? -8.060 -8.130 20.591 1.00 93.25 82 LEU A CA 1
ATOM 678 C C . LEU A 1 82 ? -8.738 -9.460 20.220 1.00 93.25 82 LEU A C 1
ATOM 680 O O . LEU A 1 82 ? -8.323 -10.114 19.271 1.00 93.25 82 LEU A O 1
ATOM 684 N N . PRO A 1 83 ? -9.811 -9.885 20.895 1.00 93.31 83 PRO A N 1
ATOM 685 C CA . PRO A 1 83 ? -10.611 -11.011 20.417 1.00 93.31 83 PRO A CA 1
ATOM 686 C C . PRO A 1 83 ? -11.270 -10.712 19.049 1.00 93.31 83 PRO A C 1
ATOM 688 O O . PRO A 1 83 ? -11.404 -9.541 18.679 1.00 93.31 83 PRO A O 1
ATOM 691 N N . PRO A 1 84 ? -11.734 -11.722 18.284 1.00 92.25 84 PRO A N 1
ATOM 692 C CA . PRO A 1 84 ? -12.469 -11.497 17.032 1.00 92.25 84 PRO A CA 1
ATOM 693 C C . PRO A 1 84 ? -13.703 -10.598 17.195 1.00 92.25 84 PRO A C 1
ATOM 695 O O . PRO A 1 84 ? -14.010 -9.799 16.311 1.00 92.25 84 PRO A O 1
ATOM 698 N N . GLN A 1 85 ? -14.382 -10.702 18.340 1.00 94.88 85 GLN A N 1
ATOM 699 C CA . GLN A 1 85 ? -15.457 -9.817 18.785 1.00 94.88 85 GLN A CA 1
ATOM 700 C C . GLN A 1 85 ? -15.202 -9.430 20.238 1.00 94.88 85 GLN A C 1
ATOM 702 O O . GLN A 1 85 ? -14.889 -10.297 21.050 1.00 94.88 85 GLN A O 1
ATOM 707 N N . PHE A 1 86 ? -15.315 -8.148 20.571 1.00 95.31 86 PHE A N 1
ATOM 708 C CA . PHE A 1 86 ? -14.943 -7.651 21.893 1.00 95.31 86 PHE A CA 1
ATOM 709 C C . PHE A 1 86 ? -15.733 -6.409 22.301 1.00 95.31 86 PHE A C 1
ATOM 711 O O . PHE A 1 86 ? -16.144 -5.598 21.462 1.00 95.31 86 PHE A O 1
ATOM 718 N N . TYR A 1 87 ? -15.870 -6.223 23.614 1.00 96.94 87 TYR A N 1
ATOM 719 C CA . TYR A 1 87 ? -16.320 -4.972 24.205 1.00 96.94 87 TYR A CA 1
ATOM 720 C C . TYR A 1 87 ? -15.117 -4.065 24.493 1.00 96.94 87 TYR A C 1
ATOM 722 O O . TYR A 1 87 ? -14.176 -4.448 25.186 1.00 96.94 87 TYR A O 1
ATOM 730 N N . ILE A 1 88 ? -15.129 -2.833 23.979 1.00 96.12 88 ILE A N 1
ATOM 731 C CA . ILE A 1 88 ? -13.986 -1.907 24.078 1.00 96.12 88 ILE A CA 1
ATOM 732 C C . ILE A 1 88 ? -13.588 -1.611 25.532 1.00 96.12 88 ILE A C 1
ATOM 734 O O . ILE A 1 88 ? -12.405 -1.446 25.820 1.00 96.12 88 ILE A O 1
ATOM 738 N N . GLY A 1 89 ? -14.563 -1.569 26.447 1.00 95.38 89 GLY A N 1
ATOM 739 C CA . GLY A 1 89 ? -14.323 -1.248 27.853 1.00 95.38 89 GLY A CA 1
ATOM 740 C C . GLY A 1 89 ? -13.467 -2.283 28.579 1.00 95.38 89 GLY A C 1
ATOM 741 O O . GLY A 1 89 ? -12.671 -1.918 29.436 1.00 95.38 89 GLY A O 1
ATOM 742 N N . GLU A 1 90 ? -13.577 -3.552 28.190 1.00 95.56 90 GLU A N 1
ATOM 743 C CA . GLU A 1 90 ? -12.795 -4.654 28.763 1.00 95.56 90 GLU A CA 1
ATOM 744 C C . GLU A 1 90 ? -11.351 -4.669 28.255 1.00 95.56 90 GLU A C 1
ATOM 746 O O . GLU A 1 90 ? -10.467 -5.251 28.881 1.00 95.56 90 GLU A O 1
ATOM 751 N N . MET A 1 91 ? -11.092 -4.039 27.107 1.00 95.88 91 MET A N 1
ATOM 752 C CA . MET A 1 91 ? -9.780 -4.081 26.465 1.00 95.88 91 MET A CA 1
ATOM 753 C C . MET A 1 91 ? -8.835 -2.992 26.972 1.00 95.88 91 MET A C 1
ATOM 755 O O . MET A 1 91 ? -7.637 -3.087 26.722 1.00 95.88 91 MET A O 1
ATOM 759 N N . TYR A 1 92 ? -9.327 -1.982 27.701 1.00 95.50 92 TYR A N 1
ATOM 760 C CA . TYR A 1 92 ? -8.520 -0.834 28.128 1.00 95.50 92 TYR A CA 1
ATOM 761 C C . TYR A 1 92 ? -7.269 -1.218 28.921 1.00 95.50 92 TYR A C 1
ATOM 763 O O . TYR A 1 92 ? -6.197 -0.706 28.611 1.00 95.50 92 TYR A O 1
ATOM 771 N N . SER A 1 93 ? -7.377 -2.125 29.895 1.00 93.88 93 SER A N 1
ATOM 772 C CA . SER A 1 93 ? -6.217 -2.554 30.688 1.00 93.88 93 SER A CA 1
ATOM 773 C C . SER A 1 93 ? -5.215 -3.342 29.841 1.00 93.88 93 SER A C 1
ATOM 775 O O . SER A 1 93 ? -4.024 -3.057 29.879 1.00 93.88 93 SER A O 1
ATOM 777 N N . LYS A 1 94 ? -5.706 -4.251 28.985 1.00 93.81 94 LYS A N 1
ATOM 778 C CA . LYS A 1 94 ? -4.865 -5.089 28.113 1.00 93.81 94 LYS A CA 1
ATOM 779 C C . LYS A 1 94 ? -4.059 -4.266 27.109 1.00 93.81 94 LYS A C 1
ATOM 781 O O . LYS A 1 94 ? -2.890 -4.538 26.869 1.00 93.81 94 LYS A O 1
ATOM 786 N N . VAL A 1 95 ? -4.671 -3.244 26.509 1.00 94.12 95 VAL A N 1
ATOM 787 C CA . VAL A 1 95 ? -3.964 -2.385 25.543 1.00 94.12 95 VAL A CA 1
ATOM 788 C C . VAL A 1 95 ? -3.036 -1.381 26.234 1.00 94.12 95 VAL A C 1
ATOM 790 O O . VAL A 1 95 ? -2.037 -0.969 25.644 1.00 94.12 95 VAL A O 1
ATOM 793 N N . ALA A 1 96 ? -3.328 -1.013 27.486 1.00 94.12 96 ALA A N 1
ATOM 794 C CA . ALA A 1 96 ? -2.476 -0.134 28.279 1.00 94.12 96 ALA A CA 1
ATOM 795 C C . ALA A 1 96 ? -1.146 -0.802 28.658 1.00 94.12 96 ALA A C 1
ATOM 797 O O . ALA A 1 96 ? -0.132 -0.110 28.686 1.00 94.12 96 ALA A O 1
ATOM 798 N N . GLU A 1 97 ? -1.115 -2.125 28.856 1.00 93.06 97 GLU A N 1
ATOM 799 C CA . GLU A 1 97 ? 0.129 -2.901 29.034 1.00 93.06 97 GLU A CA 1
ATOM 800 C C . GLU A 1 97 ? 1.053 -2.799 27.814 1.00 93.06 97 GLU A C 1
ATOM 802 O O . GLU A 1 97 ? 2.275 -2.794 27.940 1.00 93.06 97 GLU A O 1
ATOM 807 N N . LEU A 1 98 ? 0.474 -2.620 26.625 1.00 91.81 98 LEU A N 1
ATOM 808 C CA . LEU A 1 98 ? 1.222 -2.323 25.410 1.00 91.81 98 LEU A CA 1
ATOM 809 C C . LEU A 1 98 ? 1.570 -0.830 25.294 1.00 91.81 98 LEU A C 1
ATOM 811 O O . LEU A 1 98 ? 2.191 -0.440 24.320 1.00 91.81 98 LEU A O 1
ATOM 815 N N . GLY A 1 99 ? 1.199 0.050 26.219 1.00 93.00 99 GLY A N 1
ATOM 816 C CA . GLY A 1 99 ? 1.403 1.497 26.074 1.00 93.00 99 GLY A CA 1
ATOM 817 C C . GLY A 1 99 ? 0.473 2.147 25.042 1.00 93.00 99 GLY A C 1
ATOM 818 O O . GLY A 1 99 ? 0.809 3.184 24.471 1.00 93.00 99 GLY A O 1
ATOM 819 N N . PHE A 1 100 ? -0.689 1.541 24.773 1.00 94.88 100 PHE A N 1
ATOM 820 C CA . PHE A 1 100 ? -1.732 2.100 23.915 1.00 94.88 100 PHE A CA 1
ATOM 821 C C . PHE A 1 100 ? -2.852 2.688 24.780 1.00 94.88 100 PHE A C 1
ATOM 823 O O . PHE A 1 100 ? -3.490 1.987 25.564 1.00 94.88 100 PHE A O 1
ATOM 830 N N . SER A 1 101 ? -3.098 3.991 24.670 1.00 95.50 101 SER A N 1
ATOM 831 C CA . SER A 1 101 ? -4.054 4.680 25.538 1.00 95.50 101 SER A CA 1
ATOM 832 C C . SER A 1 101 ? -5.509 4.353 25.188 1.00 95.50 101 SER A C 1
ATOM 834 O O . SER A 1 101 ? -5.840 3.944 24.072 1.00 95.50 101 SER A O 1
ATOM 836 N N . GLN A 1 102 ? -6.423 4.607 26.128 1.00 95.69 102 GLN A N 1
ATOM 837 C CA . GLN A 1 102 ? -7.858 4.409 25.895 1.00 95.69 102 GLN A CA 1
ATOM 838 C C . GLN A 1 102 ? -8.378 5.237 24.713 1.00 95.69 102 GLN A C 1
ATOM 840 O O . GLN A 1 102 ? -9.197 4.760 23.928 1.00 95.69 102 GLN A O 1
ATOM 845 N N . ASP A 1 103 ? -7.902 6.473 24.556 1.00 95.69 103 ASP A N 1
ATOM 846 C CA . ASP A 1 103 ? -8.326 7.337 23.455 1.00 95.69 103 ASP A CA 1
ATOM 847 C C . ASP A 1 103 ? -7.727 6.904 22.118 1.00 95.69 103 ASP A C 1
ATOM 849 O O . ASP A 1 103 ? -8.401 6.997 21.088 1.00 95.69 103 ASP A O 1
ATOM 853 N N . GLN A 1 104 ? -6.504 6.362 22.124 1.00 96.12 104 GLN A N 1
ATOM 854 C CA . GLN A 1 104 ? -5.939 5.695 20.952 1.00 96.12 104 GLN A CA 1
ATOM 855 C C . GLN A 1 104 ? -6.781 4.475 20.568 1.00 96.12 104 GLN A C 1
ATOM 857 O O . GLN A 1 104 ? -7.125 4.341 19.395 1.00 96.12 104 GLN A O 1
ATOM 862 N N . LEU A 1 105 ? -7.211 3.650 21.532 1.00 96.44 105 LEU A N 1
ATOM 863 C CA . LEU A 1 105 ? -8.098 2.511 21.270 1.00 96.44 105 LEU A CA 1
ATOM 864 C C . LEU A 1 105 ? -9.444 2.957 20.698 1.00 96.44 105 LEU A C 1
ATOM 866 O O . LEU A 1 105 ? -9.870 2.432 19.672 1.00 96.44 105 LEU A O 1
ATOM 870 N N . LYS A 1 106 ? -10.087 3.969 21.289 1.00 96.00 106 LYS A N 1
ATOM 871 C CA . LYS A 1 106 ? -11.353 4.529 20.779 1.00 96.00 106 LYS A CA 1
ATOM 872 C C . LYS A 1 106 ? -11.224 5.040 19.347 1.00 96.00 106 LYS A C 1
ATOM 874 O O . LYS A 1 106 ? -12.151 4.857 18.564 1.00 96.00 106 LYS A O 1
ATOM 879 N N . LYS A 1 107 ? -10.109 5.692 19.001 1.00 96.00 107 LYS A N 1
ATOM 880 C CA . LYS A 1 107 ? -9.831 6.128 17.624 1.00 96.00 107 LYS A CA 1
ATOM 881 C C . LYS A 1 107 ? -9.589 4.931 16.706 1.00 96.00 107 LYS A C 1
ATOM 883 O O . LYS A 1 107 ? -10.118 4.906 15.602 1.00 96.00 107 LYS A O 1
ATOM 888 N N . PHE A 1 108 ? -8.848 3.932 17.176 1.00 95.50 108 PHE A N 1
ATOM 889 C CA . PHE A 1 108 ? -8.482 2.751 16.401 1.00 95.50 108 PHE A CA 1
ATOM 890 C C . PHE A 1 108 ? -9.693 1.889 16.023 1.00 95.50 108 PHE A C 1
ATOM 892 O O . PHE A 1 108 ? -9.870 1.579 14.848 1.00 95.50 108 PHE A O 1
ATOM 899 N N . VAL A 1 109 ? -10.588 1.588 16.970 1.00 95.38 109 VAL A N 1
ATOM 900 C CA . VAL A 1 109 ? -11.788 0.764 16.703 1.00 95.38 109 VAL A CA 1
ATOM 901 C C . VAL A 1 109 ? -12.840 1.457 15.831 1.00 95.38 109 VAL A C 1
ATOM 903 O O . VAL A 1 109 ? -13.776 0.820 15.358 1.00 95.38 109 VAL A O 1
ATOM 906 N N . ARG A 1 110 ? -12.708 2.771 15.611 1.00 94.50 110 ARG A N 1
ATOM 907 C CA . ARG A 1 110 ? -13.561 3.539 14.690 1.00 94.50 110 ARG A CA 1
ATOM 908 C C . ARG A 1 110 ? -13.097 3.456 13.238 1.00 94.50 110 ARG A C 1
ATOM 910 O O . ARG A 1 110 ? -13.822 3.922 12.364 1.00 94.50 110 ARG A O 1
ATOM 917 N N . ILE A 1 111 ? -11.920 2.887 12.970 1.00 92.44 111 ILE A N 1
ATOM 918 C CA . ILE A 1 111 ? -11.438 2.687 11.604 1.00 92.44 111 ILE A CA 1
ATOM 919 C C . ILE A 1 111 ? -12.263 1.564 10.970 1.00 92.44 111 ILE A C 1
ATOM 921 O O . ILE A 1 111 ? -12.046 0.381 11.235 1.00 92.44 111 ILE A O 1
ATOM 925 N N . THR A 1 112 ? -13.221 1.951 10.128 1.00 89.81 112 THR A N 1
ATOM 926 C CA . THR A 1 112 ? -14.213 1.062 9.501 1.00 89.81 112 THR A CA 1
ATOM 927 C C . THR A 1 112 ? -13.612 0.014 8.581 1.00 89.81 112 THR A C 1
ATOM 929 O O . THR A 1 112 ? -14.289 -0.955 8.258 1.00 89.81 112 THR A O 1
ATOM 932 N N . ASP A 1 113 ? -12.368 0.195 8.153 1.00 85.81 113 ASP A N 1
ATOM 933 C CA . ASP A 1 113 ? -11.642 -0.784 7.344 1.00 85.81 113 ASP A CA 1
ATOM 934 C C . ASP A 1 113 ? -11.110 -1.946 8.188 1.00 85.81 113 ASP A C 1
ATOM 936 O O . ASP A 1 113 ? -10.885 -3.033 7.663 1.00 85.81 113 ASP A O 1
ATOM 940 N N . TYR A 1 114 ? -10.907 -1.730 9.490 1.00 90.56 114 TYR A N 1
ATOM 941 C CA . TYR A 1 114 ? -10.323 -2.710 10.411 1.00 90.56 114 TYR A CA 1
ATOM 942 C C . TYR A 1 114 ? -11.378 -3.349 11.307 1.00 90.56 114 TYR A C 1
ATOM 944 O O . TYR A 1 114 ? -11.241 -4.510 11.694 1.00 90.56 114 TYR A O 1
ATOM 952 N N . PHE A 1 115 ? -12.438 -2.601 11.623 1.00 93.06 115 PHE A N 1
ATOM 953 C CA . PHE A 1 115 ? -13.471 -3.029 12.552 1.00 93.06 115 PHE A CA 1
ATOM 954 C C . PHE A 1 115 ? -14.878 -2.746 12.034 1.00 93.06 115 PHE A C 1
ATOM 956 O O . PHE A 1 115 ? -15.143 -1.791 11.303 1.00 93.06 115 PHE A O 1
ATOM 963 N N . GLU A 1 116 ? -15.805 -3.587 12.460 1.00 93.81 116 GLU A N 1
ATOM 964 C CA . GLU A 1 116 ? -17.241 -3.416 12.323 1.00 93.81 116 GLU A CA 1
ATOM 965 C C . GLU A 1 116 ? -17.832 -3.122 13.703 1.00 93.81 116 GLU A C 1
ATOM 967 O O . GLU A 1 116 ? -17.541 -3.818 14.677 1.00 93.81 116 GLU A O 1
ATOM 972 N N . LYS A 1 117 ? -18.655 -2.077 13.810 1.00 95.81 117 LYS A N 1
ATOM 973 C CA . LYS A 1 117 ? -19.350 -1.748 15.056 1.00 95.81 117 LYS A CA 1
ATOM 974 C C . LYS A 1 117 ? -20.670 -2.514 15.105 1.00 95.81 117 LYS A C 1
ATOM 976 O O . LYS A 1 117 ? -21.596 -2.158 14.387 1.00 95.81 117 LYS A O 1
ATOM 981 N N . ILE A 1 118 ? -20.758 -3.512 15.982 1.00 95.38 118 ILE A N 1
ATOM 982 C CA . ILE A 1 118 ? -21.964 -4.342 16.141 1.00 95.38 118 ILE A CA 1
ATOM 983 C C . ILE A 1 118 ? -23.016 -3.605 16.978 1.00 95.38 118 ILE A C 1
ATOM 985 O O . ILE A 1 118 ? -24.189 -3.549 16.627 1.00 95.38 118 ILE A O 1
ATOM 989 N N . ALA A 1 119 ? -22.595 -3.027 18.104 1.00 94.69 119 ALA A N 1
ATOM 990 C CA . ALA A 1 119 ? -23.477 -2.336 19.041 1.00 94.69 119 ALA A CA 1
ATOM 991 C C . ALA A 1 119 ? -22.706 -1.255 19.813 1.00 94.69 119 ALA A C 1
ATOM 993 O O . ALA A 1 119 ? -21.532 -0.973 19.550 1.00 94.69 119 ALA A O 1
ATOM 994 N N . ARG A 1 120 ? -23.350 -0.607 20.789 1.00 93.75 120 ARG A N 1
ATOM 995 C CA . ARG A 1 120 ? -22.670 0.362 21.660 1.00 93.75 120 ARG A CA 1
ATOM 996 C C . ARG A 1 120 ? -21.521 -0.328 22.406 1.00 93.75 120 ARG A C 1
ATOM 998 O O . ARG A 1 120 ? -21.752 -1.193 23.236 1.00 93.75 120 ARG A O 1
ATOM 1005 N N . GLY A 1 121 ? -20.289 0.075 22.093 1.00 93.69 121 GLY A N 1
ATOM 1006 C CA . GLY A 1 121 ? -19.070 -0.443 22.722 1.00 93.69 121 GLY A CA 1
ATOM 1007 C C . GLY A 1 121 ? -18.612 -1.820 22.232 1.00 93.69 121 GLY A C 1
ATOM 1008 O O . GLY A 1 121 ? -17.500 -2.204 22.574 1.00 93.69 121 GLY A O 1
ATOM 1009 N N . ASN A 1 122 ? -19.401 -2.515 21.407 1.00 96.69 122 ASN A N 1
ATOM 1010 C CA . ASN A 1 122 ? -19.057 -3.822 20.847 1.00 96.69 122 ASN A CA 1
ATOM 1011 C C . ASN A 1 122 ? -18.554 -3.697 19.409 1.00 96.69 122 ASN A C 1
ATOM 1013 O O . ASN A 1 122 ? -19.223 -3.096 18.559 1.00 96.69 122 ASN A O 1
ATOM 1017 N N . TYR A 1 123 ? -17.396 -4.294 19.146 1.00 96.62 123 TYR A N 1
ATOM 1018 C CA . TYR A 1 123 ? -16.722 -4.261 17.854 1.00 96.62 123 TYR A CA 1
ATOM 1019 C C . TYR A 1 123 ? -16.299 -5.664 17.425 1.00 96.62 123 TYR A C 1
ATOM 1021 O O . TYR A 1 123 ? -16.038 -6.536 18.254 1.00 96.62 123 TYR A O 1
ATOM 1029 N N . LYS A 1 124 ? -16.207 -5.861 16.113 1.00 94.06 124 LYS A N 1
ATOM 1030 C CA . LYS A 1 124 ? -15.721 -7.077 15.465 1.00 94.06 124 LYS A CA 1
ATOM 1031 C C . LYS A 1 124 ? -14.573 -6.742 14.528 1.00 94.06 124 LYS A C 1
ATOM 1033 O O . LYS A 1 124 ? -14.623 -5.732 13.831 1.00 94.06 124 LYS A O 1
ATOM 1038 N N . LYS A 1 125 ? -13.549 -7.587 14.499 1.00 92.38 125 LYS A N 1
ATOM 1039 C CA . LYS A 1 125 ? -12.448 -7.515 13.531 1.00 92.38 125 LYS A CA 1
ATOM 1040 C C . LYS A 1 125 ? -12.952 -7.807 12.112 1.00 92.38 125 LYS A C 1
ATOM 1042 O O . LYS A 1 125 ? -13.675 -8.780 11.908 1.00 92.38 125 LYS A O 1
ATOM 1047 N N . LYS A 1 126 ? -12.546 -7.000 11.127 1.00 84.12 126 LYS A N 1
ATOM 1048 C CA . LYS A 1 126 ? -12.888 -7.194 9.700 1.00 84.12 126 LYS A CA 1
ATOM 1049 C C . LYS A 1 126 ? -11.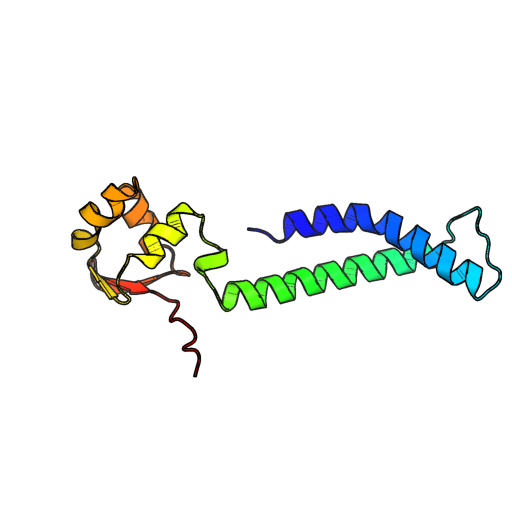918 -8.085 8.925 1.00 84.12 126 LYS A C 1
ATOM 1051 O O . LYS A 1 126 ? -12.106 -8.294 7.733 1.00 84.12 126 LYS A O 1
ATOM 1056 N N . PHE A 1 127 ? -10.919 -8.642 9.596 1.00 71.00 127 PHE A N 1
ATOM 1057 C CA . PHE A 1 127 ? -10.042 -9.659 9.032 1.00 71.00 127 PHE A CA 1
ATOM 1058 C C . PHE A 1 127 ? -10.133 -10.922 9.882 1.00 71.00 127 PHE A C 1
ATOM 1060 O O . PHE A 1 127 ? -9.961 -10.861 11.101 1.00 71.00 127 PHE A O 1
ATOM 1067 N N . VAL A 1 128 ? -10.431 -12.032 9.217 1.00 57.88 128 VAL A N 1
ATOM 1068 C CA . VAL A 1 128 ? -10.347 -13.391 9.747 1.00 57.88 128 VAL A CA 1
ATOM 1069 C C . VAL A 1 128 ? -9.132 -14.003 9.065 1.00 57.88 128 VAL A C 1
ATOM 1071 O O . VAL A 1 128 ? -8.985 -13.836 7.853 1.00 57.88 128 VAL A O 1
ATOM 1074 N N . GLU A 1 129 ? -8.241 -14.623 9.838 1.00 54.41 129 GLU A N 1
ATOM 1075 C CA . GLU A 1 129 ? -7.100 -15.350 9.280 1.00 54.41 129 GLU A CA 1
ATOM 1076 C C . GLU A 1 129 ? -7.588 -16.274 8.163 1.00 54.41 129 GLU A C 1
ATOM 1078 O O . GLU A 1 129 ? -8.600 -16.958 8.314 1.00 54.41 129 GLU A O 1
ATOM 1083 N N . LEU A 1 130 ? -6.877 -16.276 7.034 1.00 46.62 130 LEU A N 1
ATOM 1084 C CA . LEU A 1 130 ? -6.957 -17.405 6.120 1.00 46.62 130 LEU A CA 1
ATOM 1085 C C . LEU A 1 130 ? -6.529 -18.617 6.949 1.00 46.62 130 LEU A C 1
ATOM 1087 O O . LEU A 1 130 ? -5.351 -18.715 7.299 1.00 46.62 130 LEU A O 1
ATOM 1091 N N . SER A 1 131 ? -7.476 -19.479 7.325 1.00 34.38 131 SER A N 1
ATOM 1092 C CA . SER A 1 131 ? -7.116 -20.800 7.814 1.00 34.38 131 SER A CA 1
ATOM 1093 C C . SER A 1 131 ? -6.273 -21.444 6.719 1.00 34.38 131 SER A C 1
ATOM 1095 O O . SER A 1 131 ? -6.627 -21.417 5.538 1.00 34.38 131 SER A O 1
ATOM 1097 N N . ALA A 1 132 ? -5.089 -21.911 7.103 1.00 38.94 132 ALA A N 1
ATOM 1098 C CA . ALA A 1 132 ? -4.337 -22.833 6.279 1.00 38.94 132 ALA A CA 1
ATOM 1099 C C . ALA A 1 132 ? -5.094 -24.163 6.339 1.00 38.94 132 ALA A C 1
ATOM 1101 O O . ALA A 1 132 ? -4.835 -24.976 7.225 1.00 38.94 132 ALA A O 1
ATOM 1102 N N . ASP A 1 133 ? -6.096 -24.301 5.474 1.00 35.78 133 ASP A N 1
ATOM 1103 C CA . ASP A 1 133 ? -6.671 -25.596 5.118 1.00 35.78 133 ASP A CA 1
ATOM 1104 C C . ASP A 1 133 ? -5.702 -26.336 4.181 1.00 35.78 133 ASP A C 1
ATOM 1106 O O . ASP A 1 133 ? -5.142 -25.682 3.263 1.00 35.78 133 ASP A O 1
#

pLDDT: mean 88.24, std 12.36, range [34.38, 97.75]

Secondary structure (DSSP, 8-state):
--THHHHHHHHHHHHHHHHHHHHHHHHHS---SSS--HHHHHHHHHHHHHHHHHHHHHHHHHHHH-GGGGS-HHHHHHHHHS-SEEEHHHHHHHHHHTT--HHHHHHHTT-TTTEEEEETTEEEES-------

Radius of gyration: 23.61 Å; chains: 1; bounding box: 51×34×65 Å

Foldseek 3Di:
DDCVVVLVVLVVCLVVQQLVQQVVCCVPVVHDNVDRDPVSNVVSVVVSVVVSVVSVVCCCVVCLQPVLVVDDPLLNVLLVPDDQKDQLVVCQVVSVVSVQHSVNSVVSCPPVSQWDDPDVRMIGGPHDDPPPD